Protein AF-A0A7S3RWF3-F1 (afdb_monomer_lite)

Secondary structure (DSSP, 8-state):
----------------SHHHHHHHHHHHHHHHHHHHHHHHHHHHHHHHHHHHHHHHHHHHTTSS----S--S------GGGB-TTT-PBPSSPPPPTT---

Organism: Emiliania huxleyi (NCBI:txid2903)

Structure (mmCIF, N/CA/C/O backbone):
data_AF-A0A7S3RWF3-F1
#
_entry.id   AF-A0A7S3RWF3-F1
#
loop_
_atom_site.group_PDB
_atom_site.id
_atom_site.type_symbol
_atom_site.label_atom_id
_atom_site.label_alt_id
_atom_site.label_comp_id
_atom_site.label_asym_id
_atom_site.label_entity_id
_atom_site.label_seq_id
_atom_site.pdbx_PDB_ins_code
_atom_site.Cartn_x
_atom_site.Cartn_y
_atom_site.Cartn_z
_atom_site.occupancy
_atom_site.B_iso_or_equiv
_atom_site.auth_seq_id
_atom_site.auth_comp_id
_atom_site.auth_asym_id
_atom_site.auth_atom_id
_atom_site.pdbx_PDB_model_num
ATOM 1 N N . LYS A 1 1 ? 41.759 -12.422 -80.328 1.00 57.09 1 LYS A N 1
ATOM 2 C CA . LYS A 1 1 ? 41.008 -13.619 -79.864 1.00 57.09 1 LYS A CA 1
ATOM 3 C C . LYS A 1 1 ? 40.333 -13.288 -78.531 1.00 57.09 1 LYS A C 1
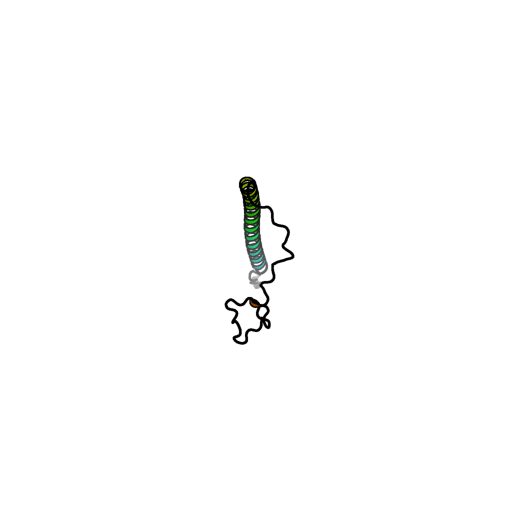ATOM 5 O O . LYS A 1 1 ? 41.036 -13.116 -77.548 1.00 57.09 1 LYS A O 1
ATOM 10 N N . LYS A 1 2 ? 39.003 -13.121 -78.504 1.00 54.22 2 LYS A N 1
ATOM 11 C CA . LYS A 1 2 ? 38.219 -12.937 -77.266 1.00 54.22 2 LYS A CA 1
ATOM 12 C C . LYS A 1 2 ? 38.015 -14.304 -76.607 1.00 54.22 2 LYS A C 1
ATOM 14 O O . LYS A 1 2 ? 37.472 -15.191 -77.258 1.00 54.22 2 LYS A O 1
ATOM 19 N N . LYS A 1 3 ? 38.397 -14.466 -75.338 1.00 66.94 3 LYS A N 1
ATOM 20 C CA . LYS A 1 3 ? 37.975 -15.607 -74.514 1.00 66.94 3 LYS A CA 1
ATOM 21 C C . LYS A 1 3 ? 37.002 -15.080 -73.459 1.00 66.94 3 LYS A C 1
ATOM 23 O O . LYS A 1 3 ? 37.406 -14.387 -72.534 1.00 66.94 3 LYS A O 1
ATOM 28 N N . LYS A 1 4 ? 35.710 -15.358 -73.657 1.00 64.06 4 LYS A N 1
ATOM 29 C CA . LYS A 1 4 ? 34.693 -15.274 -72.602 1.00 64.06 4 LYS A CA 1
ATOM 30 C C . LYS A 1 4 ? 34.930 -16.453 -71.654 1.00 64.06 4 LYS A C 1
ATOM 32 O O . LYS A 1 4 ? 34.941 -17.593 -72.112 1.00 64.06 4 LYS A O 1
ATOM 37 N N . GLY A 1 5 ? 35.108 -16.173 -70.369 1.00 59.03 5 GLY A N 1
ATOM 38 C CA . GLY A 1 5 ? 35.094 -17.154 -69.287 1.00 59.03 5 GLY A CA 1
ATOM 39 C C . GLY A 1 5 ? 34.072 -16.711 -68.248 1.00 59.03 5 GLY A C 1
ATOM 40 O O . GLY A 1 5 ? 34.136 -15.581 -67.781 1.00 59.03 5 GLY A O 1
ATOM 41 N N . ARG A 1 6 ? 33.088 -17.574 -67.993 1.00 61.91 6 ARG A N 1
ATOM 42 C CA . ARG A 1 6 ? 31.994 -17.420 -67.024 1.00 61.91 6 ARG A CA 1
ATOM 43 C C . ARG A 1 6 ? 32.488 -17.641 -65.587 1.00 61.91 6 ARG A C 1
ATOM 45 O O . ARG A 1 6 ? 33.444 -18.378 -65.386 1.00 61.91 6 ARG A O 1
ATOM 52 N N . GLY A 1 7 ? 31.727 -17.116 -64.632 1.00 49.47 7 GLY A N 1
ATOM 53 C CA . GLY A 1 7 ? 31.764 -17.446 -63.202 1.00 49.47 7 GLY A CA 1
ATOM 54 C C . GLY A 1 7 ? 31.345 -16.193 -62.439 1.00 49.47 7 GLY A C 1
ATOM 55 O O . GLY A 1 7 ? 32.072 -15.216 -62.461 1.00 49.47 7 GLY A O 1
ATOM 56 N N . GLY A 1 8 ? 30.115 -16.062 -61.946 1.00 59.34 8 GLY A N 1
ATOM 57 C CA . GLY A 1 8 ? 29.530 -16.961 -60.958 1.00 59.34 8 GLY A CA 1
ATOM 58 C C . GLY A 1 8 ? 30.111 -16.562 -59.607 1.00 59.34 8 GLY A C 1
ATOM 59 O O . GLY A 1 8 ? 31.199 -17.010 -59.271 1.00 59.34 8 GLY A O 1
ATOM 60 N N . GLY A 1 9 ? 29.437 -15.669 -58.885 1.00 50.09 9 GLY A N 1
ATOM 61 C CA . GLY A 1 9 ? 29.961 -15.156 -57.626 1.00 50.09 9 GLY A CA 1
ATOM 62 C C . GLY A 1 9 ? 28.920 -14.380 -56.842 1.00 50.09 9 GLY A C 1
ATOM 63 O O . GLY A 1 9 ? 28.711 -13.204 -57.103 1.00 50.09 9 GLY A O 1
ATOM 64 N N . GLY A 1 10 ? 28.299 -15.085 -55.898 1.00 52.44 10 GLY A N 1
ATOM 65 C CA . GLY A 1 10 ? 27.869 -14.536 -54.616 1.00 52.44 10 GLY A CA 1
ATOM 66 C C . GLY A 1 10 ? 26.706 -13.556 -54.647 1.00 52.44 10 GLY A C 1
ATOM 67 O O . GLY A 1 10 ? 26.905 -12.353 -54.535 1.00 52.44 10 GLY A O 1
ATOM 68 N N . GLY A 1 11 ? 25.482 -14.083 -54.649 1.00 54.31 11 GLY A N 1
ATOM 69 C CA . GLY A 1 11 ? 24.422 -13.422 -53.896 1.00 54.31 11 GLY A CA 1
ATOM 70 C C . GLY A 1 11 ? 24.765 -13.538 -52.412 1.00 54.31 11 GLY A C 1
ATOM 71 O O . GLY A 1 11 ? 24.438 -14.543 -51.791 1.00 54.31 11 GLY A O 1
ATOM 72 N N . ALA A 1 12 ? 25.489 -12.561 -51.875 1.00 58.62 12 ALA A N 1
ATOM 73 C CA . ALA A 1 12 ? 25.532 -12.326 -50.442 1.00 58.62 12 ALA A CA 1
ATOM 74 C C . ALA A 1 12 ? 24.321 -11.444 -50.132 1.00 58.62 12 ALA A C 1
ATOM 76 O O . ALA A 1 12 ? 24.289 -10.274 -50.514 1.00 58.62 12 ALA A O 1
ATOM 77 N N . GLY A 1 13 ? 23.280 -12.044 -49.552 1.00 61.34 13 GLY A N 1
ATOM 78 C CA . GLY A 1 13 ? 22.175 -11.281 -48.978 1.00 61.34 13 GLY A CA 1
ATOM 79 C C . GLY A 1 13 ? 22.711 -10.313 -47.917 1.00 61.34 13 GLY A C 1
ATOM 80 O O . GLY A 1 13 ? 23.775 -10.576 -47.347 1.00 61.34 13 GLY A O 1
ATOM 81 N N . PRO A 1 14 ? 22.031 -9.187 -47.665 1.00 55.84 14 PRO A N 1
ATOM 82 C CA . PRO A 1 14 ? 22.462 -8.267 -46.628 1.00 55.84 14 PRO A CA 1
ATOM 83 C C . PRO A 1 14 ? 22.351 -8.978 -45.273 1.00 55.84 14 PRO A C 1
ATOM 85 O O . PRO A 1 14 ? 21.257 -9.293 -44.817 1.00 55.84 14 PRO A O 1
ATOM 88 N N . SER A 1 15 ? 23.487 -9.272 -44.639 1.00 62.59 15 SER A N 1
ATOM 89 C CA . SER A 1 15 ? 23.536 -9.569 -43.207 1.00 62.59 15 SER A CA 1
ATOM 90 C C . SER A 1 15 ? 23.206 -8.278 -42.456 1.00 62.59 15 SER A C 1
ATOM 92 O O . SER A 1 15 ? 24.104 -7.513 -42.126 1.00 62.59 15 SER A O 1
ATOM 94 N N . GLN A 1 16 ? 21.917 -8.016 -42.250 1.00 60.41 16 GLN A N 1
ATOM 95 C CA . GLN A 1 16 ? 21.394 -6.942 -41.406 1.00 60.41 16 GLN A CA 1
ATOM 96 C C . GLN A 1 16 ? 20.760 -7.579 -40.172 1.00 60.41 16 GLN A C 1
ATOM 98 O O . GLN A 1 16 ? 19.556 -7.773 -40.127 1.00 60.41 16 GLN A O 1
ATOM 103 N N . GLU A 1 17 ? 21.581 -7.965 -39.200 1.00 54.59 17 GLU A N 1
ATOM 104 C CA . GLU A 1 17 ? 21.106 -8.342 -37.860 1.00 54.59 17 GLU A CA 1
ATOM 105 C C . GLU A 1 17 ? 21.684 -7.482 -36.709 1.00 54.59 17 GLU A C 1
ATOM 107 O O . GLU A 1 17 ? 21.006 -7.376 -35.694 1.00 54.59 17 GLU A O 1
ATOM 112 N N . PRO A 1 18 ? 22.837 -6.771 -36.811 1.00 58.53 18 PRO A N 1
ATOM 113 C CA . PRO A 1 18 ? 23.307 -5.941 -35.691 1.00 58.53 18 PRO A CA 1
ATOM 114 C C . PRO A 1 18 ? 22.655 -4.547 -35.620 1.00 58.53 18 PRO A C 1
ATOM 116 O O . PRO A 1 18 ? 22.638 -3.930 -34.559 1.00 58.53 18 PRO A O 1
ATOM 119 N N . GLU A 1 19 ? 22.141 -4.023 -36.736 1.00 58.91 19 GLU A N 1
ATOM 120 C CA . GLU A 1 19 ? 21.544 -2.678 -36.797 1.00 58.91 19 GLU A CA 1
ATOM 121 C C . GLU A 1 19 ? 20.123 -2.647 -36.215 1.00 58.91 19 GLU A C 1
ATOM 123 O O . GLU A 1 19 ? 19.745 -1.655 -35.595 1.00 58.91 19 GLU A O 1
ATOM 128 N N . ASP A 1 20 ? 19.368 -3.740 -36.364 1.00 69.00 20 ASP A N 1
ATOM 129 C CA . ASP A 1 20 ? 18.001 -3.869 -35.841 1.00 69.00 20 ASP A CA 1
ATOM 130 C C . ASP A 1 20 ? 18.009 -4.004 -34.309 1.00 69.00 20 ASP A C 1
ATOM 132 O O . ASP A 1 20 ? 17.284 -3.298 -33.615 1.00 69.00 20 ASP A O 1
ATOM 136 N N . GLU A 1 21 ? 18.911 -4.823 -33.757 1.00 69.00 21 GLU A N 1
ATOM 137 C CA . GLU A 1 21 ? 19.043 -5.005 -32.305 1.00 69.00 21 GLU A CA 1
ATOM 138 C C . GLU A 1 21 ? 19.531 -3.725 -31.604 1.00 69.00 21 GLU A C 1
ATOM 140 O O . GLU A 1 21 ? 18.998 -3.334 -30.565 1.00 69.00 21 GLU A O 1
ATOM 145 N N . ALA A 1 22 ? 20.487 -3.011 -32.207 1.00 78.19 22 ALA A N 1
ATOM 146 C CA . ALA A 1 22 ? 20.952 -1.725 -31.692 1.00 78.19 22 ALA A CA 1
ATOM 147 C C . ALA A 1 22 ? 19.869 -0.633 -31.770 1.00 78.19 22 ALA A C 1
ATOM 149 O O . ALA A 1 22 ? 19.773 0.201 -30.869 1.00 78.19 22 ALA A O 1
ATOM 150 N N . ALA A 1 23 ? 19.042 -0.637 -32.821 1.00 80.38 23 ALA A N 1
ATOM 151 C CA . ALA A 1 23 ? 17.921 0.290 -32.953 1.00 80.38 23 ALA A CA 1
ATOM 152 C C . ALA A 1 23 ? 16.823 0.017 -31.912 1.00 80.38 23 ALA A C 1
ATOM 154 O O . ALA A 1 23 ? 16.282 0.965 -31.343 1.00 80.38 23 ALA A O 1
ATOM 155 N N . LEU A 1 24 ? 16.534 -1.255 -31.624 1.00 77.31 24 LEU A N 1
ATOM 156 C CA . LEU A 1 24 ? 15.593 -1.654 -30.574 1.00 77.31 24 LEU A CA 1
ATOM 157 C C . LEU A 1 24 ? 16.103 -1.268 -29.181 1.00 77.31 24 LEU A C 1
ATOM 159 O O . LEU A 1 24 ? 15.366 -0.650 -28.419 1.00 77.31 24 LEU A O 1
ATOM 163 N N . ALA A 1 25 ? 17.373 -1.538 -28.872 1.00 82.56 25 ALA A N 1
ATOM 164 C CA . ALA A 1 25 ? 17.973 -1.154 -27.594 1.00 82.56 25 ALA A CA 1
ATOM 165 C C . ALA A 1 25 ? 17.972 0.371 -27.381 1.00 82.56 25 ALA A C 1
ATOM 167 O O . ALA A 1 25 ? 17.674 0.844 -26.286 1.00 82.56 25 ALA A O 1
ATOM 168 N N . ALA A 1 26 ? 18.253 1.151 -28.431 1.00 86.31 26 ALA A N 1
ATOM 169 C CA . ALA A 1 26 ? 18.184 2.611 -28.372 1.00 86.31 26 ALA A CA 1
ATOM 170 C C . ALA A 1 26 ? 16.745 3.127 -28.187 1.00 86.31 26 ALA A C 1
ATOM 172 O O . ALA A 1 26 ? 16.534 4.134 -27.511 1.00 86.31 26 ALA A O 1
ATOM 173 N N . ALA A 1 27 ? 15.751 2.447 -28.768 1.00 87.06 27 ALA A N 1
ATOM 174 C CA . ALA A 1 27 ? 14.343 2.781 -28.573 1.00 87.06 27 ALA A CA 1
ATOM 175 C C . ALA A 1 27 ? 13.880 2.501 -27.131 1.00 87.06 27 ALA A C 1
ATOM 177 O O . ALA A 1 27 ? 13.209 3.348 -26.543 1.00 87.06 27 ALA A O 1
ATOM 178 N N . GLU A 1 28 ? 14.285 1.372 -26.540 1.00 87.62 28 GLU A N 1
ATOM 179 C CA . GLU A 1 28 ? 13.977 1.059 -25.136 1.00 87.62 28 GLU A CA 1
ATOM 180 C C . GLU A 1 28 ? 14.674 2.018 -24.161 1.00 87.62 28 GLU A C 1
ATOM 182 O O . GLU A 1 28 ? 14.061 2.482 -23.199 1.00 87.62 28 GLU A O 1
ATOM 187 N N . GLU A 1 29 ? 15.934 2.385 -24.425 1.00 87.00 29 GLU A N 1
ATOM 188 C CA . GLU A 1 29 ? 16.650 3.371 -23.606 1.00 87.00 29 GLU A CA 1
ATOM 189 C C . GLU A 1 29 ? 15.956 4.742 -23.640 1.00 87.00 29 GLU A C 1
ATOM 191 O O . GLU A 1 29 ? 15.805 5.391 -22.603 1.00 87.00 29 GLU A O 1
ATOM 196 N N . ALA A 1 30 ? 15.464 5.162 -24.810 1.00 91.81 30 ALA A N 1
ATOM 197 C CA . ALA A 1 30 ? 14.725 6.411 -24.956 1.00 91.81 30 ALA A CA 1
ATOM 198 C C . ALA A 1 30 ? 13.398 6.409 -24.175 1.00 91.81 30 ALA A C 1
ATOM 200 O O . ALA A 1 30 ? 13.025 7.439 -23.607 1.00 91.81 30 ALA A O 1
ATOM 201 N N . GLU A 1 31 ? 12.697 5.272 -24.109 1.00 90.50 31 GLU A N 1
ATOM 202 C CA . GLU A 1 31 ? 11.469 5.144 -23.315 1.00 90.50 31 GLU A CA 1
ATOM 203 C C . GLU A 1 31 ? 11.767 5.238 -21.809 1.00 90.50 31 GLU A C 1
ATOM 205 O O . GLU A 1 31 ? 11.096 5.970 -21.075 1.00 90.50 31 GLU A O 1
ATOM 210 N N . LEU A 1 32 ? 12.84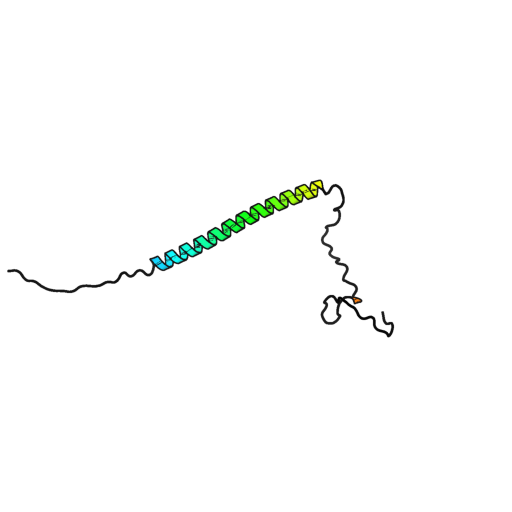3 4.587 -21.358 1.00 93.25 32 LEU A N 1
ATOM 211 C CA . LEU A 1 32 ? 13.298 4.648 -19.968 1.00 93.25 32 LEU A CA 1
ATOM 212 C C . LEU A 1 32 ? 13.737 6.068 -19.568 1.00 93.25 32 LEU A C 1
ATOM 214 O O . LEU A 1 32 ? 13.411 6.544 -18.478 1.00 93.25 32 LEU A O 1
ATOM 218 N N . ALA A 1 33 ? 14.443 6.769 -20.459 1.00 92.75 33 ALA A N 1
ATOM 219 C CA . ALA A 1 33 ? 14.852 8.155 -20.254 1.00 92.75 33 ALA A CA 1
ATOM 220 C C . ALA A 1 33 ? 13.642 9.098 -20.141 1.00 92.75 33 ALA A C 1
ATOM 222 O O . ALA A 1 33 ? 13.628 9.982 -19.282 1.00 92.75 33 ALA A O 1
ATOM 223 N N . ALA A 1 34 ? 12.600 8.884 -20.951 1.00 92.75 34 ALA A N 1
ATOM 224 C CA . ALA A 1 34 ? 11.362 9.656 -20.872 1.00 92.75 34 ALA A CA 1
ATOM 225 C C . ALA A 1 34 ? 10.614 9.425 -19.544 1.00 92.75 34 ALA A C 1
ATOM 227 O O . ALA A 1 34 ? 10.160 10.389 -18.923 1.00 92.75 34 ALA A O 1
ATOM 228 N N . ALA A 1 35 ? 10.541 8.178 -19.065 1.00 93.75 35 ALA A N 1
ATOM 229 C CA . ALA A 1 35 ? 9.938 7.847 -17.770 1.00 93.75 35 ALA A CA 1
ATOM 230 C C . ALA A 1 35 ? 10.696 8.479 -16.586 1.00 93.75 35 ALA A C 1
ATOM 232 O O . ALA A 1 35 ? 10.085 8.968 -15.629 1.00 93.75 35 ALA A O 1
ATOM 233 N N . LEU A 1 36 ? 12.031 8.528 -16.656 1.00 92.06 36 LEU A N 1
ATOM 234 C CA . LEU A 1 36 ? 12.850 9.213 -15.653 1.00 92.06 36 LEU A CA 1
ATOM 235 C C . LEU A 1 36 ? 12.657 10.733 -15.680 1.00 92.06 36 LEU A C 1
ATOM 237 O O . LEU A 1 36 ? 12.619 11.352 -14.617 1.00 92.06 36 LEU A O 1
ATOM 241 N N . GLU A 1 37 ? 12.491 11.346 -16.856 1.00 91.19 37 GLU A N 1
ATOM 242 C CA . GLU A 1 37 ? 12.197 12.781 -16.949 1.00 91.19 37 GLU A CA 1
ATOM 243 C C . GLU A 1 37 ? 10.827 13.116 -16.333 1.00 91.19 37 GLU A C 1
ATOM 245 O O . GLU A 1 37 ? 10.693 14.114 -15.619 1.00 91.19 37 GLU A O 1
ATOM 250 N N . GLU A 1 38 ? 9.816 12.271 -16.552 1.00 87.56 38 GLU A N 1
ATOM 251 C CA . GLU A 1 38 ? 8.500 12.413 -15.917 1.00 87.56 38 GLU A CA 1
ATOM 252 C C . GLU A 1 38 ? 8.592 12.278 -14.391 1.00 87.56 38 GLU A C 1
ATOM 254 O O . GLU A 1 38 ? 8.097 13.141 -13.662 1.00 87.56 38 GLU A O 1
ATOM 259 N N . SER A 1 39 ? 9.342 11.285 -13.911 1.00 91.44 39 SER A N 1
ATOM 260 C CA . SER A 1 39 ? 9.592 11.079 -12.479 1.00 91.44 39 SER A CA 1
ATOM 261 C C . SER A 1 39 ? 10.304 12.279 -11.839 1.00 91.44 39 SER A C 1
ATOM 263 O O . SER A 1 39 ? 9.897 12.753 -10.778 1.00 91.44 39 SER A O 1
ATOM 265 N N . ALA A 1 40 ? 11.318 12.842 -12.504 1.00 90.88 40 ALA A N 1
ATOM 266 C CA . ALA A 1 40 ? 12.022 14.034 -12.030 1.00 90.88 40 ALA A CA 1
ATOM 267 C C . ALA A 1 40 ? 11.104 15.269 -11.980 1.00 90.88 40 ALA A C 1
ATOM 269 O O . ALA A 1 40 ? 11.172 16.068 -11.043 1.00 90.88 40 ALA A O 1
ATOM 270 N N . ARG A 1 41 ? 10.203 15.427 -12.960 1.00 87.31 41 ARG A N 1
ATOM 271 C CA . ARG A 1 41 ? 9.186 16.493 -12.946 1.00 87.31 41 ARG A CA 1
ATOM 272 C C . ARG A 1 41 ? 8.218 16.322 -11.778 1.00 87.31 41 ARG A C 1
ATOM 274 O O . ARG A 1 41 ? 7.871 17.319 -11.141 1.00 87.31 41 ARG A O 1
ATOM 281 N N . LEU A 1 42 ? 7.804 15.090 -11.485 1.00 84.19 42 LEU A N 1
ATOM 282 C CA . LEU A 1 42 ? 6.922 14.785 -10.362 1.00 84.19 42 LEU A CA 1
ATOM 283 C C . LEU A 1 42 ? 7.607 15.056 -9.014 1.00 84.19 42 LEU A C 1
ATOM 285 O O . LEU A 1 42 ? 6.991 15.662 -8.143 1.00 84.19 42 LEU A O 1
ATOM 289 N N . GLU A 1 43 ? 8.890 14.716 -8.859 1.00 86.50 43 GLU A N 1
ATOM 290 C CA . GLU A 1 43 ? 9.677 14.998 -7.646 1.00 86.50 43 GLU A CA 1
ATOM 291 C C . GLU A 1 43 ? 9.859 16.510 -7.401 1.00 86.50 43 GLU A C 1
ATOM 293 O O . GLU A 1 43 ? 9.658 17.008 -6.288 1.00 86.50 43 GLU A O 1
ATOM 298 N N . VAL A 1 44 ? 10.139 17.292 -8.449 1.00 85.44 44 VAL A N 1
ATOM 299 C CA . VAL A 1 44 ? 10.172 18.766 -8.361 1.00 85.44 44 VAL A CA 1
ATOM 300 C C . VAL A 1 44 ? 8.782 19.339 -8.038 1.00 85.44 44 VAL A C 1
ATOM 302 O O . VAL A 1 44 ? 8.657 20.306 -7.282 1.00 85.44 44 VA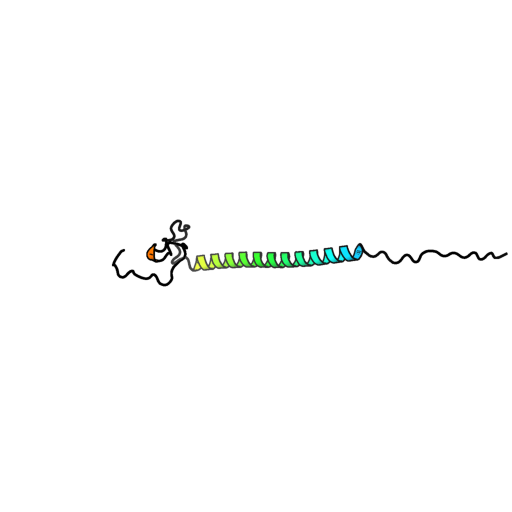L A O 1
ATOM 305 N N . GLY A 1 45 ? 7.713 18.737 -8.565 1.00 83.19 45 GLY A N 1
ATOM 306 C CA . GLY A 1 45 ? 6.333 19.085 -8.221 1.00 83.19 45 GLY A CA 1
ATOM 307 C C . GLY A 1 45 ? 5.994 18.788 -6.758 1.00 83.19 45 GLY A C 1
ATOM 308 O O . GLY A 1 45 ? 5.404 19.630 -6.080 1.00 83.19 45 GLY A O 1
ATOM 309 N N . ALA A 1 46 ? 6.422 17.632 -6.252 1.00 78.25 46 ALA A N 1
ATOM 310 C CA . ALA A 1 46 ? 6.207 17.187 -4.880 1.00 78.25 46 ALA A CA 1
ATOM 311 C C . ALA A 1 46 ? 6.965 18.056 -3.871 1.00 78.25 46 ALA A C 1
ATOM 313 O O . ALA A 1 46 ? 6.386 18.483 -2.876 1.00 78.25 46 ALA A O 1
ATOM 314 N N . THR A 1 47 ? 8.225 18.400 -4.145 1.00 77.31 47 THR A N 1
ATOM 315 C CA . THR A 1 47 ? 9.007 19.307 -3.284 1.00 77.31 47 THR A CA 1
ATOM 316 C C . THR A 1 47 ? 8.414 20.716 -3.248 1.00 77.31 47 THR A C 1
ATOM 318 O O . THR A 1 47 ? 8.360 21.338 -2.187 1.00 77.31 47 THR A O 1
ATOM 321 N N . ARG A 1 48 ? 7.883 21.213 -4.374 1.00 74.75 48 ARG A N 1
ATOM 322 C CA . ARG A 1 48 ? 7.151 22.487 -4.421 1.00 74.75 48 ARG A CA 1
ATOM 323 C C . ARG A 1 48 ? 5.838 22.428 -3.642 1.00 74.75 48 ARG A C 1
ATOM 325 O O . ARG A 1 48 ? 5.541 23.369 -2.911 1.00 74.75 48 ARG A O 1
ATOM 332 N N . ALA A 1 49 ? 5.072 21.348 -3.780 1.00 73.31 49 ALA A N 1
ATOM 333 C CA . ALA A 1 49 ? 3.832 21.140 -3.037 1.00 73.31 49 ALA A CA 1
ATOM 334 C C . ALA A 1 49 ? 4.088 20.986 -1.531 1.00 73.31 49 ALA A C 1
ATOM 336 O O . ALA A 1 49 ? 3.341 21.543 -0.738 1.00 73.31 49 ALA A O 1
ATOM 337 N N . ALA A 1 50 ? 5.169 20.310 -1.130 1.00 72.00 50 ALA A N 1
ATOM 338 C CA . ALA A 1 50 ? 5.606 20.209 0.260 1.00 72.00 50 ALA A CA 1
ATOM 339 C C . ALA A 1 50 ? 6.056 21.568 0.820 1.00 72.00 50 ALA A C 1
ATOM 341 O O . ALA A 1 50 ? 5.717 21.912 1.949 1.00 72.00 50 ALA A O 1
ATOM 342 N N . GLY A 1 51 ? 6.769 22.374 0.025 1.00 71.56 51 GLY A N 1
ATOM 343 C CA . GLY A 1 51 ? 7.132 23.745 0.389 1.00 71.56 51 GLY A CA 1
ATOM 344 C C . GLY A 1 51 ? 5.914 24.660 0.551 1.00 71.56 51 GLY A C 1
ATOM 345 O O . GLY A 1 51 ? 5.877 25.462 1.480 1.00 71.56 51 GLY A O 1
ATOM 346 N N . ASP A 1 52 ? 4.900 24.517 -0.305 1.00 69.69 52 ASP A N 1
ATOM 347 C CA . ASP A 1 52 ? 3.626 25.233 -0.178 1.00 69.69 52 ASP A CA 1
ATOM 348 C C . ASP A 1 52 ? 2.823 24.736 1.036 1.00 69.69 52 ASP A C 1
ATOM 350 O O . ASP A 1 52 ? 2.388 25.557 1.839 1.00 69.69 52 ASP A O 1
ATOM 354 N N . GLN A 1 53 ? 2.755 23.414 1.257 1.00 65.50 53 GLN A N 1
ATOM 355 C CA . GLN A 1 53 ? 2.187 22.771 2.453 1.00 65.50 53 GLN A CA 1
ATOM 356 C C . GLN A 1 53 ? 2.840 23.273 3.746 1.00 65.50 53 GLN A C 1
ATOM 358 O O . GLN A 1 53 ? 2.148 23.607 4.700 1.00 65.50 53 GLN A O 1
ATOM 363 N N . ALA A 1 54 ? 4.166 23.411 3.776 1.00 66.31 54 ALA A N 1
ATOM 364 C CA . ALA A 1 54 ? 4.883 23.964 4.921 1.00 66.31 54 ALA A CA 1
ATOM 365 C C . ALA A 1 54 ? 4.535 25.442 5.158 1.00 66.31 54 ALA A C 1
ATOM 367 O O . ALA A 1 54 ? 4.399 25.866 6.302 1.00 66.31 54 ALA A O 1
ATOM 368 N N . ARG A 1 55 ? 4.335 26.236 4.097 1.00 63.47 55 ARG A N 1
ATOM 369 C CA . ARG A 1 55 ? 3.934 27.650 4.205 1.00 63.47 55 ARG A CA 1
ATOM 370 C C . ARG A 1 55 ? 2.475 27.824 4.615 1.00 63.47 55 ARG A C 1
ATOM 372 O O . ARG A 1 55 ? 2.178 28.728 5.395 1.00 63.47 55 ARG A O 1
ATOM 379 N N . VAL A 1 56 ? 1.560 26.981 4.134 1.00 65.38 56 VAL A N 1
ATOM 380 C CA . VAL A 1 56 ? 0.166 26.985 4.605 1.00 65.38 56 VAL A CA 1
ATOM 381 C C . VAL A 1 56 ? 0.067 26.442 6.025 1.00 65.38 56 VAL A C 1
ATOM 383 O O . VAL A 1 56 ? -0.688 27.012 6.802 1.00 65.38 56 VAL A O 1
ATOM 386 N N . ALA A 1 57 ? 0.876 25.448 6.402 1.00 63.03 57 ALA A N 1
ATOM 387 C CA . ALA A 1 57 ? 1.006 24.984 7.779 1.00 63.03 57 ALA A CA 1
ATOM 388 C C . ALA A 1 57 ? 1.609 26.064 8.687 1.00 63.03 57 ALA A C 1
ATOM 390 O O . ALA A 1 57 ? 1.141 26.223 9.799 1.00 63.03 57 ALA A O 1
ATOM 391 N N . GLU A 1 58 ? 2.561 26.882 8.225 1.00 60.50 58 GLU A N 1
ATOM 392 C CA . GLU A 1 58 ? 3.072 28.038 8.986 1.00 60.50 58 GLU A CA 1
ATOM 393 C C . GLU A 1 58 ? 1.977 29.108 9.175 1.00 60.50 58 GLU A C 1
ATOM 395 O O . GLU A 1 58 ? 1.829 29.693 10.246 1.00 60.50 58 GLU A O 1
ATOM 400 N N . ARG A 1 59 ? 1.142 29.326 8.149 1.00 61.09 59 ARG A N 1
ATOM 401 C CA . ARG A 1 59 ? 0.029 30.289 8.184 1.00 61.09 59 ARG A CA 1
ATOM 402 C C . ARG A 1 59 ? -1.186 29.790 8.979 1.00 61.09 59 ARG A C 1
ATOM 404 O O . ARG A 1 59 ? -1.952 30.612 9.478 1.00 61.09 59 ARG A O 1
ATOM 411 N N . GLN A 1 60 ? -1.373 28.474 9.077 1.00 58.50 60 GLN A N 1
ATOM 412 C CA . GLN A 1 60 ? -2.420 27.803 9.862 1.00 58.50 60 GLN A CA 1
ATOM 413 C C . GLN A 1 60 ? -1.933 27.403 11.272 1.00 58.50 60 GLN A C 1
ATOM 415 O O . GLN A 1 60 ? -2.737 27.277 12.188 1.00 58.50 60 GLN A O 1
ATOM 420 N N . GLY A 1 61 ? -0.619 27.295 11.485 1.00 52.00 61 GLY A N 1
ATOM 421 C CA . GLY A 1 61 ? 0.051 26.782 12.689 1.00 52.00 61 GLY A CA 1
ATOM 422 C C . GLY A 1 61 ? 0.222 27.785 13.829 1.00 52.00 61 GLY A C 1
ATOM 423 O O . GLY A 1 61 ? 0.876 27.486 14.822 1.00 52.00 61 GLY A O 1
ATOM 424 N N . GLY A 1 62 ? -0.408 28.958 13.738 1.00 52.25 62 GLY A N 1
ATOM 425 C CA . GLY A 1 62 ? -0.651 29.809 14.908 1.00 52.25 62 GLY A CA 1
ATOM 426 C C . GLY A 1 62 ? -1.776 29.288 15.818 1.00 52.25 62 GLY A C 1
ATOM 427 O O . GLY A 1 62 ? -2.019 29.851 16.884 1.00 52.25 62 GLY A O 1
ATOM 428 N N . SER A 1 63 ? -2.493 28.234 15.419 1.00 54.5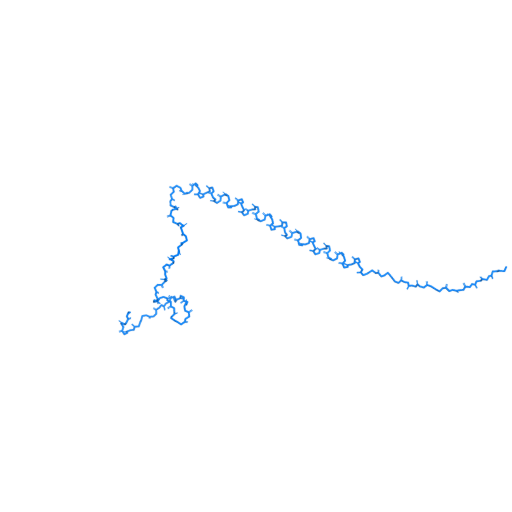6 63 SER A N 1
ATOM 429 C CA . SER A 1 63 ? -3.479 27.550 16.257 1.00 54.56 63 SER A CA 1
ATOM 430 C C . SER A 1 63 ? -3.525 26.065 15.916 1.00 54.56 63 SER A C 1
ATOM 432 O O . SER A 1 63 ? -4.012 25.687 14.859 1.00 54.56 63 SER A O 1
ATOM 434 N N . SER A 1 64 ? -3.055 25.244 16.855 1.00 51.94 64 SER A N 1
ATOM 435 C CA . SER A 1 64 ? -3.253 23.789 16.915 1.00 51.94 64 SER A CA 1
ATOM 436 C C . SER A 1 64 ? -2.424 22.919 15.964 1.00 51.94 64 SER A C 1
ATOM 438 O O . SER A 1 64 ? -2.976 22.245 15.103 1.00 51.94 64 SER A O 1
ATOM 440 N N . LEU A 1 65 ? -1.109 22.828 16.193 1.00 49.56 65 LEU A N 1
ATOM 441 C CA . LEU A 1 65 ? -0.389 21.566 15.958 1.00 49.56 65 LEU A CA 1
ATOM 442 C C . LEU A 1 65 ? 0.846 21.475 16.864 1.00 49.56 65 LEU A C 1
ATOM 444 O O . LEU A 1 65 ? 1.986 21.650 16.446 1.00 49.56 65 LEU A O 1
ATOM 448 N N . ALA A 1 66 ? 0.586 21.258 18.149 1.00 49.66 66 ALA A N 1
ATOM 449 C CA . ALA A 1 66 ? 1.543 20.647 19.055 1.00 49.66 66 ALA A CA 1
ATOM 450 C C . ALA A 1 66 ? 1.006 19.246 19.341 1.00 49.66 66 ALA A C 1
ATOM 452 O O . ALA A 1 66 ? 0.083 19.144 20.136 1.00 49.66 66 ALA A O 1
ATOM 453 N N . GLU A 1 67 ? 1.488 18.247 18.599 1.00 54.50 67 GLU A N 1
ATOM 454 C CA . GLU A 1 67 ? 1.630 16.833 18.993 1.00 54.50 67 GLU A CA 1
ATOM 455 C C . GLU A 1 67 ? 2.032 16.038 17.730 1.00 54.50 67 GLU A C 1
ATOM 457 O O . GLU A 1 67 ? 1.183 15.549 16.993 1.00 54.50 67 GLU A O 1
ATOM 462 N N . GLU A 1 68 ? 3.328 15.953 17.423 1.00 49.72 68 GLU A N 1
ATOM 463 C CA . GLU A 1 68 ? 3.859 14.859 16.590 1.00 49.72 68 GLU A CA 1
ATOM 464 C C . GLU A 1 68 ? 5.291 14.569 17.050 1.00 49.72 68 GLU A C 1
ATOM 466 O O . GLU A 1 68 ? 6.288 14.949 16.442 1.00 49.72 68 GLU A O 1
ATOM 471 N N . ALA A 1 69 ? 5.376 13.994 18.248 1.00 54.88 69 ALA A N 1
ATOM 472 C CA . ALA A 1 69 ? 6.347 12.941 18.500 1.00 54.88 69 ALA A CA 1
ATOM 473 C C . ALA A 1 69 ? 5.743 11.648 17.921 1.00 54.88 69 ALA A C 1
ATOM 475 O O . ALA A 1 69 ? 4.515 11.523 17.971 1.00 54.88 69 ALA A O 1
ATOM 476 N N . PRO A 1 70 ? 6.538 10.687 17.410 1.00 52.69 70 PRO A N 1
ATOM 477 C CA . PRO A 1 70 ? 5.974 9.406 17.008 1.00 52.69 70 PRO A CA 1
ATOM 478 C C . PRO A 1 70 ? 5.266 8.818 18.236 1.00 52.69 70 PRO A C 1
ATOM 480 O O . PRO A 1 70 ? 5.911 8.698 19.285 1.00 52.69 70 PRO A O 1
ATOM 483 N N . PRO A 1 71 ? 3.960 8.501 18.178 1.00 54.25 71 PRO A N 1
ATOM 484 C CA . PRO A 1 71 ? 3.308 7.822 19.281 1.00 54.25 71 PRO A CA 1
ATOM 485 C C . PRO A 1 71 ? 3.826 6.379 19.311 1.00 54.25 71 PRO A C 1
ATOM 487 O O . PRO A 1 71 ? 3.216 5.461 18.773 1.00 54.25 71 PRO A O 1
ATOM 490 N N . GLU A 1 72 ? 4.975 6.173 19.953 1.00 56.59 72 GLU A N 1
ATOM 491 C CA . GLU A 1 72 ? 5.388 4.890 20.529 1.00 56.59 72 GLU A CA 1
ATOM 492 C C . GLU A 1 72 ? 4.424 4.603 21.692 1.00 56.59 72 GLU A C 1
ATOM 494 O O . GLU A 1 72 ? 4.719 4.830 22.864 1.00 56.59 72 GLU A O 1
ATOM 499 N N . GLY A 1 73 ? 3.195 4.259 21.330 1.00 54.62 73 GLY A N 1
ATOM 500 C CA . GLY A 1 73 ? 2.036 4.304 22.210 1.00 54.62 73 GLY A CA 1
ATOM 501 C C . GLY A 1 73 ? 0.775 4.589 21.412 1.00 54.62 73 GLY A C 1
ATOM 502 O O . GLY A 1 73 ? -0.017 5.449 21.790 1.00 54.62 73 GLY A O 1
ATOM 503 N N . GLY A 1 74 ? 0.595 3.895 20.283 1.00 47.50 74 GLY A N 1
ATOM 504 C CA . GLY A 1 74 ? -0.763 3.640 19.831 1.00 47.50 74 GLY A CA 1
ATOM 505 C C . GLY A 1 74 ? -1.450 2.942 20.994 1.00 47.50 74 GLY A C 1
ATOM 506 O O . GLY A 1 74 ? -0.961 1.906 21.436 1.00 47.50 74 GLY A O 1
ATOM 507 N N . GLU A 1 75 ? -2.480 3.568 21.556 1.00 58.81 75 GLU A N 1
ATOM 508 C CA . GLU A 1 75 ? -3.419 2.911 22.457 1.00 58.81 75 GLU A CA 1
ATOM 509 C C . GLU A 1 75 ? -3.779 1.592 21.767 1.00 58.81 75 GLU A C 1
ATOM 511 O O . GLU A 1 75 ? -4.438 1.616 20.723 1.00 58.81 75 GLU A O 1
ATOM 516 N N . GLU A 1 76 ? -3.208 0.466 22.228 1.00 57.12 76 GLU A N 1
ATOM 517 C CA . GLU A 1 76 ? -3.613 -0.838 21.718 1.00 57.12 76 GLU A CA 1
ATOM 518 C C . GLU A 1 76 ? -5.131 -0.833 21.867 1.00 57.12 76 GLU A C 1
ATOM 520 O O . GLU A 1 76 ? -5.615 -0.518 22.965 1.00 57.12 76 GLU A O 1
ATOM 525 N N . PRO A 1 77 ? -5.891 -1.046 20.771 1.00 62.69 77 PRO A N 1
ATOM 526 C CA . PRO A 1 77 ? -7.332 -1.145 20.902 1.00 62.69 77 PRO A CA 1
ATOM 527 C C . PRO A 1 77 ? -7.576 -2.147 22.033 1.00 62.69 77 PRO A C 1
ATOM 529 O O . PRO A 1 77 ? -6.898 -3.179 22.030 1.00 62.69 77 PRO A O 1
ATOM 532 N N . PRO A 1 78 ? -8.438 -1.829 23.022 1.00 78.31 78 PRO A N 1
ATOM 533 C CA . PRO A 1 78 ? -8.623 -2.693 24.182 1.00 78.31 78 PRO A CA 1
ATOM 534 C C . PRO A 1 78 ? -8.770 -4.138 23.712 1.00 78.31 78 PRO A C 1
ATOM 536 O O . PRO A 1 78 ? -9.428 -4.346 22.692 1.00 78.31 78 PRO A O 1
ATOM 539 N N . ASP A 1 79 ? -8.155 -5.108 24.396 1.00 79.69 79 ASP A N 1
ATOM 540 C CA . ASP A 1 79 ? -8.086 -6.503 23.927 1.00 79.69 79 ASP A CA 1
ATOM 541 C C . ASP A 1 79 ? -9.464 -7.078 23.539 1.00 79.69 79 ASP A C 1
ATOM 543 O O . ASP A 1 79 ? -9.562 -7.936 22.665 1.00 79.69 79 ASP A O 1
ATOM 547 N N . ASP A 1 80 ? -10.546 -6.537 24.108 1.00 78.06 80 ASP A N 1
ATOM 548 C CA . ASP A 1 80 ? -11.941 -6.798 23.734 1.00 78.06 80 ASP A CA 1
ATOM 549 C C . ASP A 1 80 ? -12.260 -6.587 22.240 1.00 78.06 80 ASP A C 1
ATOM 551 O O . ASP A 1 80 ? -13.161 -7.220 21.692 1.00 78.06 80 ASP A O 1
ATOM 555 N N . PHE A 1 81 ? -11.540 -5.695 21.563 1.00 83.88 81 PHE A N 1
ATOM 556 C CA . PHE A 1 81 ? -11.709 -5.360 20.150 1.00 83.88 81 PHE A CA 1
ATOM 557 C C . PHE A 1 81 ? -10.740 -6.116 19.241 1.00 83.88 81 PHE A C 1
ATOM 559 O O . PHE A 1 81 ? -10.844 -5.983 18.024 1.00 83.88 81 PHE A O 1
ATOM 566 N N . VAL A 1 82 ? -9.820 -6.917 19.777 1.00 88.50 82 VAL A N 1
ATOM 567 C CA . VAL A 1 82 ? -8.843 -7.682 18.993 1.00 88.50 82 VAL A CA 1
ATOM 568 C C . VAL A 1 82 ? -9.164 -9.166 19.091 1.00 88.50 82 VAL A C 1
ATOM 570 O O . VAL A 1 82 ? -9.337 -9.722 20.171 1.00 88.50 82 VAL A O 1
ATOM 573 N N . CYS A 1 83 ? -9.256 -9.859 17.956 1.00 85.19 83 CYS A N 1
ATOM 574 C CA . CYS A 1 83 ? -9.492 -11.299 17.988 1.00 85.19 83 CYS A CA 1
ATOM 575 C C . CYS A 1 83 ? -8.272 -12.011 18.610 1.00 85.19 83 CYS A C 1
ATOM 577 O O . CYS A 1 83 ? -7.181 -11.916 18.043 1.00 85.19 83 CYS A O 1
ATOM 579 N N . PRO A 1 84 ? -8.424 -12.815 19.683 1.00 84.56 84 PRO A N 1
ATOM 580 C CA . PRO A 1 84 ? -7.292 -13.470 20.351 1.00 84.56 84 PRO A CA 1
ATOM 581 C C . PRO A 1 84 ? -6.578 -14.514 19.476 1.00 84.56 84 PRO A C 1
ATOM 583 O O . PRO A 1 84 ? -5.500 -14.988 19.825 1.00 84.56 84 PRO A O 1
ATOM 586 N N . ILE A 1 85 ? -7.183 -14.907 18.349 1.00 89.75 85 ILE A N 1
ATOM 587 C CA . ILE A 1 85 ? -6.627 -15.895 17.417 1.00 89.75 85 ILE A CA 1
ATOM 588 C C . ILE A 1 85 ? -5.888 -15.209 16.267 1.00 89.75 85 ILE A C 1
ATOM 590 O O . ILE A 1 85 ? -4.801 -15.646 15.895 1.00 89.75 85 ILE A O 1
ATOM 594 N N . THR A 1 86 ? -6.492 -14.179 15.668 1.00 88.44 86 THR A N 1
ATOM 595 C CA . THR A 1 86 ? -5.972 -13.559 14.439 1.00 88.44 86 THR A CA 1
ATOM 596 C C . THR A 1 86 ? -5.268 -12.235 14.678 1.00 88.44 86 THR A C 1
ATOM 598 O O . THR A 1 86 ? -4.632 -11.729 13.760 1.00 88.44 86 THR A O 1
ATOM 601 N N . THR A 1 87 ? -5.336 -11.675 15.890 1.00 86.94 87 THR A N 1
ATOM 602 C CA . THR A 1 87 ? -4.777 -10.355 16.235 1.00 86.94 87 THR A CA 1
ATOM 603 C C . THR A 1 87 ? -5.284 -9.219 15.332 1.00 86.94 87 THR A C 1
ATOM 605 O O . THR A 1 87 ? -4.655 -8.174 15.215 1.00 86.94 87 THR A O 1
ATOM 608 N N . GLU A 1 88 ? -6.434 -9.421 14.680 1.00 87.12 88 GLU A N 1
ATOM 609 C CA . GLU A 1 88 ? -7.109 -8.421 13.850 1.00 87.12 88 GLU A CA 1
ATOM 610 C C . GLU A 1 88 ? -8.242 -7.738 14.624 1.00 87.12 88 GLU A C 1
ATOM 612 O O . GLU A 1 88 ? -8.826 -8.316 15.545 1.00 87.12 88 GLU A O 1
ATOM 617 N N . LEU A 1 89 ? -8.580 -6.515 14.211 1.00 87.88 89 LEU A N 1
ATOM 618 C CA . LEU A 1 89 ? -9.633 -5.709 14.821 1.00 87.88 89 LEU A CA 1
ATOM 619 C C . LEU A 1 89 ? -11.032 -6.265 14.492 1.00 87.88 89 LEU A C 1
ATOM 621 O O . LEU A 1 89 ? -11.406 -6.407 13.326 1.00 87.88 89 LEU A O 1
ATOM 625 N N . MET A 1 90 ? -11.833 -6.523 15.521 1.00 87.00 90 MET A N 1
ATOM 626 C CA . MET A 1 90 ? -13.227 -6.942 15.423 1.00 87.00 90 MET A CA 1
ATOM 627 C C . MET A 1 90 ? -14.149 -5.722 15.370 1.00 87.00 90 MET A C 1
ATOM 629 O O . MET A 1 90 ? -14.086 -4.835 16.217 1.00 87.00 90 MET A O 1
ATOM 633 N N . SER A 1 91 ? -15.043 -5.683 14.379 1.00 82.38 91 SER A N 1
ATOM 634 C CA . SER A 1 91 ? -16.038 -4.605 14.259 1.00 82.38 91 SER A CA 1
ATOM 635 C C . SER A 1 91 ? -17.255 -4.777 15.178 1.00 82.38 91 SER A C 1
ATOM 637 O O . SER A 1 91 ? -17.966 -3.803 15.404 1.00 82.38 91 SER A O 1
ATOM 639 N N . ASP A 1 92 ? -17.506 -5.988 15.687 1.00 83.38 92 ASP A N 1
ATOM 640 C CA . ASP A 1 92 ? -18.635 -6.295 16.579 1.00 83.38 92 ASP A CA 1
ATOM 641 C C . ASP A 1 92 ? -18.220 -7.353 17.625 1.00 83.38 92 ASP A C 1
ATOM 643 O O . ASP A 1 92 ? -18.404 -8.556 17.398 1.00 83.3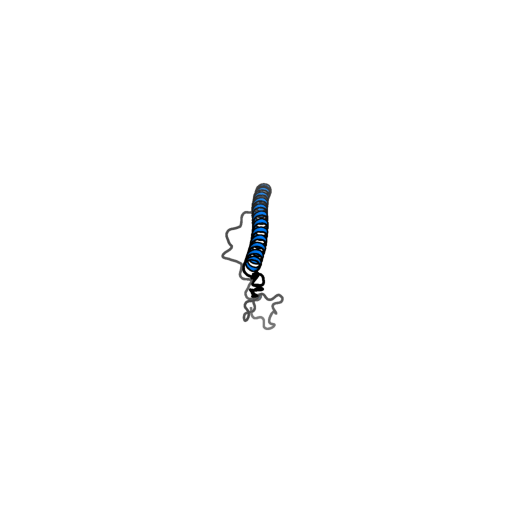8 92 ASP A O 1
ATOM 647 N N . PRO A 1 93 ? -17.559 -6.947 18.729 1.00 83.25 93 PRO A N 1
ATOM 648 C CA . PRO A 1 93 ? -17.214 -7.866 19.805 1.00 83.25 93 PRO A CA 1
ATOM 649 C C . PRO A 1 93 ? -18.485 -8.341 20.518 1.00 83.25 93 PRO A C 1
ATOM 651 O O . PRO A 1 93 ? -19.281 -7.554 21.033 1.00 83.25 93 PRO A O 1
ATOM 654 N N . VAL A 1 94 ? -18.686 -9.659 20.556 1.00 80.56 94 VAL A N 1
ATOM 655 C CA . VAL A 1 94 ? -19.840 -10.258 21.231 1.00 80.56 94 VAL A CA 1
ATOM 656 C C . VAL A 1 94 ? -19.566 -10.324 22.731 1.00 80.56 94 VAL A C 1
ATOM 658 O O . VAL A 1 94 ? -18.685 -11.059 23.169 1.00 80.56 94 VAL A O 1
ATOM 661 N N . MET A 1 95 ? -20.367 -9.612 23.526 1.00 75.25 95 MET A N 1
ATOM 662 C CA . MET A 1 95 ? -20.368 -9.756 24.984 1.00 75.25 95 MET A CA 1
ATOM 663 C C . MET A 1 95 ? -20.908 -11.131 25.381 1.00 75.25 95 MET A C 1
ATOM 665 O O . MET A 1 95 ? -22.029 -11.505 25.018 1.00 75.25 95 MET A O 1
ATOM 669 N N . ALA A 1 96 ? -20.121 -11.884 26.143 1.00 76.69 96 ALA A N 1
ATOM 670 C CA . ALA A 1 96 ? -20.540 -13.181 26.642 1.00 76.69 96 ALA A CA 1
ATOM 671 C C . ALA A 1 96 ? -21.629 -13.014 27.728 1.00 76.69 96 ALA A C 1
ATOM 673 O O . ALA A 1 96 ? -21.567 -12.125 28.579 1.00 76.69 96 ALA A O 1
ATOM 674 N N . ALA A 1 97 ? -22.677 -13.844 27.689 1.00 81.06 97 ALA A N 1
ATOM 675 C CA . ALA A 1 97 ? -23.835 -13.721 28.588 1.00 81.06 97 ALA A CA 1
ATOM 676 C C . ALA A 1 97 ? -23.559 -14.182 30.035 1.00 81.06 97 ALA A C 1
ATOM 678 O O . ALA A 1 97 ? -24.417 -14.041 30.906 1.00 81.06 97 ALA A O 1
ATOM 679 N N . ASP A 1 98 ? -22.388 -14.759 30.289 1.00 78.38 98 ASP A N 1
ATOM 680 C CA . ASP A 1 98 ? -21.936 -15.253 31.589 1.00 78.38 98 ASP A CA 1
ATOM 681 C C . ASP A 1 98 ? -21.294 -14.167 32.468 1.00 78.38 98 ASP A C 1
ATOM 683 O O . ASP A 1 98 ? -21.048 -14.412 33.648 1.00 78.38 98 ASP A O 1
ATOM 687 N N . GLY A 1 99 ? -21.109 -12.950 31.943 1.00 70.31 99 GLY A N 1
ATOM 688 C CA . GLY A 1 99 ? -20.672 -11.796 32.731 1.00 70.31 99 GLY A CA 1
ATOM 689 C C . GLY A 1 99 ? -19.194 -11.821 33.123 1.00 70.31 99 GLY A C 1
ATOM 690 O O . GLY A 1 99 ? -18.817 -11.147 34.082 1.00 70.31 99 GLY A O 1
ATOM 691 N N . HIS A 1 100 ? -18.366 -12.586 32.411 1.00 66.62 100 HIS A N 1
ATOM 692 C CA . HIS A 1 100 ? -16.921 -12.439 32.504 1.00 66.62 100 HIS A CA 1
ATOM 693 C C . HIS A 1 100 ? -16.461 -11.172 31.772 1.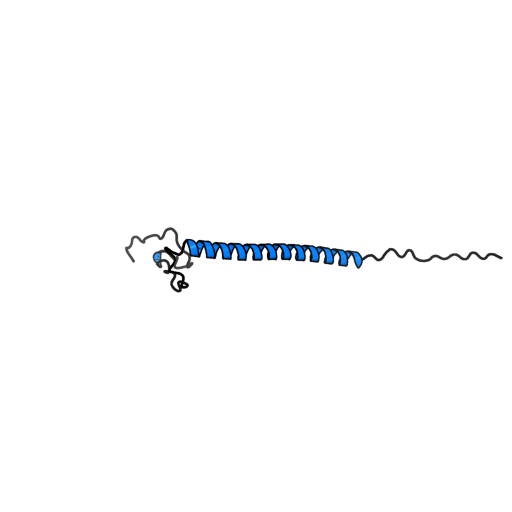00 66.62 100 HIS A C 1
ATOM 695 O O . HIS A 1 100 ? -16.902 -10.896 30.657 1.00 66.62 100 HIS A O 1
ATOM 701 N N . ALA A 1 101 ? -15.611 -10.411 32.461 1.00 61.56 101 ALA A N 1
ATOM 702 C CA . ALA A 1 101 ? -14.877 -9.246 31.987 1.00 61.56 101 ALA A CA 1
ATOM 703 C C . ALA A 1 101 ? -13.382 -9.557 32.073 1.00 61.56 101 ALA A C 1
ATOM 705 O O . ALA A 1 101 ? -13.011 -10.320 33.005 1.00 61.56 101 ALA A O 1
#

pLDDT: mean 71.46, std 14.18, range [47.5, 93.75]

Sequence (101 aa):
KKKKGRGGGGGAGPSQEPEDEAALAAAEEAELAAALEESARLEVGATRAAGDQARVAERQGGSSLAEEAPPEGGEEPPDDFVCPITTELMSDPVMAADGHA

Radius of gyration: 36.51 Å; chains: 1; bounding box: 65×48×113 Å

Foldseek 3Di:
DDDDDDDDDDPPDDPPDPVVVVVVVVVVVVVVVVVVVVVVVVVVVVVVVVVVVVVVCVVVVVDDDDDDDPPPPPPQPPVQQADPVPRDGHPDRDDDPVPDD

InterPro domains:
  IPR003613 U-box domain [PF04564] (78-100)
  IPR003613 U-box domain [PS51698] (76-101)
  IPR013083 Zinc finger, RING/FYVE/PHD-type [G3DSA:3.30.40.10] (72-101)
  IPR052085 WD repeat, SAM and U-box domain-containing [PTHR46573] (21-100)